Protein AF-A0A919WPQ5-F1 (afdb_monomer_lite)

Sequence (146 aa):
MEQFIIFIIVAVVGLLFNRSKINNQKQQSEQPRPVQTRPMQMEEAREESSPFAEATEARTLKDAADQLKTQPDLYKQQEEMAAKLNDLNREEELHRKKIEVINTEVYDEEVQLDFDLKQKDIVNGIIMSEVLGPPRARKPYNRRRT

Radius of gyration: 35.98 Å; chains: 1; bounding box: 74×66×88 Å

Structure (mmCIF, N/CA/C/O backbone):
data_AF-A0A919WPQ5-F1
#
_entry.id   AF-A0A919WPQ5-F1
#
loop_
_atom_site.group_PDB
_atom_site.id
_atom_site.type_symbol
_atom_site.label_atom_id
_atom_site.label_alt_id
_atom_site.label_comp_id
_atom_site.label_asym_id
_atom_site.label_entity_id
_atom_site.label_seq_id
_atom_site.pdbx_PDB_ins_code
_atom_site.Cartn_x
_atom_site.Cartn_y
_atom_site.Cartn_z
_atom_site.occupancy
_atom_site.B_iso_or_equiv
_atom_site.auth_seq_id
_atom_site.auth_comp_id
_atom_site.auth_asym_id
_atom_site.auth_atom_id
_atom_site.pdbx_PDB_model_num
ATOM 1 N N . MET A 1 1 ? 41.954 -6.171 0.711 1.00 67.25 1 MET A N 1
ATOM 2 C CA . MET A 1 1 ? 40.484 -6.363 0.736 1.00 67.25 1 MET A CA 1
ATOM 3 C C . MET A 1 1 ? 39.837 -5.589 1.882 1.00 67.25 1 MET A C 1
ATOM 5 O O . MET A 1 1 ? 38.860 -4.899 1.645 1.00 67.25 1 MET A O 1
ATOM 9 N N . GLU A 1 2 ? 40.409 -5.614 3.087 1.00 70.44 2 GLU A N 1
ATOM 10 C CA . GLU A 1 2 ? 39.861 -4.940 4.282 1.00 70.44 2 GLU A CA 1
ATOM 11 C C . GLU A 1 2 ? 39.758 -3.408 4.162 1.00 70.44 2 GLU A C 1
ATOM 13 O O . GLU A 1 2 ? 38.766 -2.815 4.575 1.00 70.44 2 GLU A O 1
ATOM 18 N N . GLN A 1 3 ? 40.724 -2.755 3.508 1.00 82.81 3 GLN A N 1
ATOM 19 C CA . GLN A 1 3 ? 40.703 -1.298 3.307 1.00 82.81 3 GLN A CA 1
ATOM 20 C C . GLN A 1 3 ? 39.528 -0.828 2.430 1.00 82.81 3 GLN A C 1
ATOM 22 O O . GLN A 1 3 ? 38.974 0.242 2.667 1.00 82.81 3 GLN A O 1
ATOM 27 N N . PHE A 1 4 ? 39.093 -1.641 1.460 1.00 88.88 4 PHE A N 1
ATOM 28 C CA . PHE A 1 4 ? 37.947 -1.314 0.603 1.00 88.88 4 PHE A CA 1
ATOM 29 C C . PHE A 1 4 ? 36.623 -1.346 1.372 1.00 88.88 4 PHE A C 1
ATOM 31 O O . PHE A 1 4 ? 35.740 -0.537 1.100 1.00 88.88 4 PHE A O 1
ATOM 38 N N . ILE A 1 5 ? 36.505 -2.222 2.374 1.00 89.81 5 ILE A N 1
ATOM 39 C CA . ILE A 1 5 ? 35.313 -2.322 3.226 1.00 89.81 5 ILE A CA 1
ATOM 40 C C . ILE A 1 5 ? 35.130 -1.032 4.037 1.00 89.81 5 ILE A C 1
ATOM 42 O O . ILE A 1 5 ? 34.018 -0.520 4.136 1.00 89.81 5 ILE A O 1
ATOM 46 N N . ILE A 1 6 ? 36.222 -0.448 4.539 1.00 90.75 6 ILE A N 1
ATOM 47 C CA . ILE A 1 6 ? 36.181 0.810 5.298 1.00 90.75 6 ILE A CA 1
ATOM 48 C C . ILE A 1 6 ? 35.686 1.965 4.413 1.00 90.75 6 ILE A C 1
ATOM 50 O O . ILE A 1 6 ? 34.816 2.726 4.834 1.00 90.75 6 ILE A O 1
ATOM 54 N N . PHE A 1 7 ? 36.162 2.067 3.167 1.00 92.62 7 PHE A N 1
ATOM 55 C CA . PHE A 1 7 ? 35.684 3.090 2.228 1.00 92.62 7 PHE A CA 1
ATOM 56 C C . PHE A 1 7 ? 34.197 2.933 1.883 1.00 92.62 7 PHE A C 1
ATOM 58 O O . PHE A 1 7 ? 33.483 3.933 1.806 1.00 92.62 7 PHE A O 1
ATOM 65 N N . ILE A 1 8 ? 33.709 1.696 1.735 1.00 92.81 8 ILE A N 1
ATOM 66 C CA . ILE A 1 8 ? 32.288 1.414 1.480 1.00 92.81 8 ILE A CA 1
ATOM 67 C C . ILE A 1 8 ? 31.429 1.838 2.679 1.00 92.81 8 ILE A C 1
ATOM 69 O O . ILE A 1 8 ? 30.410 2.504 2.496 1.00 92.81 8 ILE A O 1
ATOM 73 N N . ILE A 1 9 ? 31.856 1.526 3.906 1.00 93.12 9 ILE A N 1
ATOM 74 C CA . ILE A 1 9 ? 31.133 1.913 5.127 1.00 93.12 9 ILE A CA 1
ATOM 75 C C . ILE A 1 9 ? 31.070 3.441 5.259 1.00 93.12 9 ILE A C 1
ATOM 77 O O . ILE A 1 9 ? 29.992 3.992 5.481 1.00 93.12 9 ILE A O 1
ATOM 81 N N . VAL A 1 10 ? 32.189 4.143 5.056 1.00 92.06 10 VAL A N 1
ATOM 82 C CA . VAL A 1 10 ? 32.233 5.616 5.110 1.00 92.06 10 VAL A CA 1
ATOM 83 C C . VAL A 1 10 ? 31.341 6.241 4.032 1.00 92.06 10 VAL A C 1
ATOM 85 O O . VAL A 1 10 ? 30.645 7.217 4.312 1.00 92.06 10 VAL A O 1
ATOM 88 N N . ALA A 1 11 ? 31.296 5.666 2.826 1.00 91.12 11 ALA A N 1
ATOM 89 C CA . ALA A 1 11 ? 30.432 6.142 1.748 1.00 91.12 11 ALA A CA 1
ATOM 90 C C . ALA A 1 11 ? 28.938 5.980 2.079 1.00 91.12 11 ALA A C 1
ATOM 92 O O . ALA A 1 11 ? 28.164 6.918 1.886 1.00 91.12 11 ALA A O 1
ATOM 93 N N . VAL A 1 12 ? 28.530 4.828 2.623 1.00 91.56 12 VAL A N 1
ATOM 94 C CA . VAL A 1 12 ? 27.131 4.569 3.008 1.00 91.56 12 VAL A CA 1
ATOM 95 C C . VAL A 1 12 ? 26.705 5.476 4.163 1.00 91.56 12 VAL A C 1
ATOM 97 O O . VAL A 1 12 ? 25.658 6.120 4.086 1.00 91.56 12 VAL A O 1
ATOM 100 N N . VAL A 1 13 ? 27.536 5.593 5.203 1.00 89.31 13 VAL A N 1
ATOM 101 C CA . VAL A 1 13 ? 27.269 6.468 6.353 1.00 89.31 13 VAL A CA 1
ATOM 102 C C . VAL A 1 13 ? 27.215 7.933 5.905 1.00 89.31 13 VAL A C 1
ATOM 104 O O . VAL A 1 13 ? 26.256 8.637 6.219 1.00 89.31 13 VAL A O 1
ATOM 107 N N . GLY A 1 14 ? 28.170 8.388 5.089 1.00 85.25 14 GLY A N 1
ATOM 108 C CA . GLY A 1 14 ? 28.177 9.7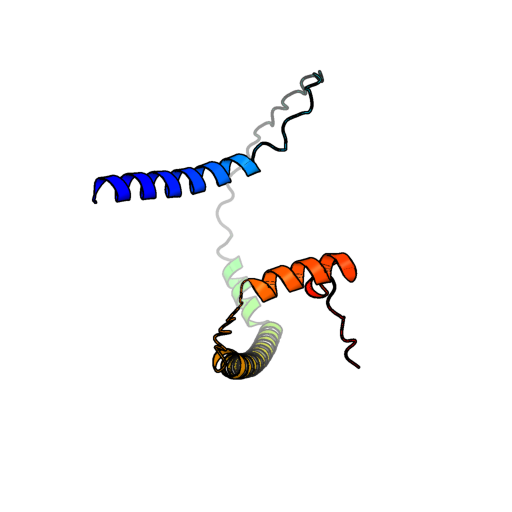44 4.536 1.00 85.25 14 GLY A CA 1
ATOM 109 C C . GLY A 1 14 ? 26.930 10.063 3.704 1.00 85.25 14 GLY A C 1
ATOM 110 O O . GLY A 1 14 ? 26.362 11.148 3.836 1.00 85.25 14 GLY A O 1
ATOM 111 N N . LEU A 1 15 ? 26.447 9.112 2.901 1.00 84.19 15 LEU A N 1
ATOM 112 C CA . LEU A 1 15 ? 25.254 9.283 2.067 1.00 84.19 15 LEU A CA 1
ATOM 113 C C . LEU A 1 15 ? 23.963 9.343 2.903 1.00 84.19 15 LEU A C 1
ATOM 115 O O . LEU A 1 15 ? 23.078 10.151 2.606 1.00 84.19 15 LEU A O 1
ATOM 119 N N . LEU A 1 16 ? 23.878 8.557 3.981 1.00 80.06 16 LEU A N 1
ATOM 120 C CA . LEU A 1 16 ? 22.762 8.593 4.933 1.00 80.06 16 LEU A CA 1
ATOM 121 C C . LEU A 1 16 ? 22.722 9.906 5.733 1.00 80.06 16 LEU A C 1
ATOM 123 O O . LEU A 1 16 ? 21.664 10.531 5.835 1.00 80.06 16 LEU A O 1
ATOM 127 N N . PHE A 1 17 ? 23.865 10.383 6.234 1.00 76.88 17 PHE A N 1
ATOM 128 C CA . PHE A 1 17 ? 23.933 11.643 6.985 1.00 76.88 17 PHE A CA 1
ATOM 129 C C . PHE A 1 17 ? 23.735 12.885 6.099 1.00 76.88 17 PHE A C 1
ATOM 131 O O . PHE A 1 17 ? 23.134 13.865 6.548 1.00 76.88 17 PHE A O 1
ATOM 138 N N . ASN A 1 18 ? 24.170 12.855 4.833 1.00 68.12 18 ASN A N 1
ATOM 139 C CA . ASN A 1 18 ? 23.992 13.981 3.911 1.00 68.12 18 ASN A CA 1
ATOM 140 C C . ASN A 1 18 ? 22.536 14.129 3.426 1.00 68.12 18 ASN A C 1
ATOM 142 O O . ASN A 1 18 ? 22.064 15.244 3.214 1.00 68.12 18 ASN A O 1
ATOM 146 N N . ARG A 1 19 ? 21.774 13.029 3.327 1.00 60.69 19 ARG A N 1
ATOM 147 C CA . ARG A 1 19 ? 20.336 13.091 3.003 1.00 60.69 19 ARG A CA 1
ATOM 148 C C . ARG A 1 19 ? 19.495 13.758 4.097 1.00 60.69 19 ARG A C 1
ATOM 150 O O . ARG A 1 19 ? 18.506 14.406 3.771 1.00 60.69 19 ARG A O 1
ATOM 157 N N . SER A 1 20 ? 19.900 13.666 5.365 1.00 56.78 20 SER A N 1
ATOM 158 C CA . SER A 1 20 ? 19.156 14.262 6.488 1.00 56.78 20 SER A CA 1
ATOM 159 C C . SER A 1 20 ? 19.272 15.798 6.551 1.00 56.78 20 SER A C 1
ATOM 161 O O . SER A 1 20 ? 18.330 16.482 6.947 1.00 56.78 20 SER A O 1
ATOM 163 N N . LYS A 1 21 ? 20.385 16.384 6.081 1.00 56.25 21 LYS A N 1
ATOM 164 C CA . LYS A 1 21 ? 20.585 17.849 6.096 1.00 56.25 21 LYS A CA 1
ATOM 165 C C . LYS A 1 21 ? 19.894 18.597 4.950 1.00 56.25 21 LYS A C 1
ATOM 167 O O . LYS A 1 21 ? 19.600 19.780 5.099 1.00 56.25 21 LYS A O 1
ATOM 172 N N . ILE A 1 22 ? 19.583 17.925 3.839 1.00 54.91 22 ILE A N 1
ATOM 173 C CA . ILE A 1 22 ? 18.983 18.559 2.648 1.00 54.91 22 ILE A CA 1
ATOM 174 C C . ILE A 1 22 ? 17.497 18.919 2.862 1.00 54.91 22 ILE A C 1
ATOM 176 O O . ILE A 1 22 ? 16.990 19.837 2.217 1.00 54.91 22 ILE A O 1
ATOM 180 N N . ASN A 1 23 ? 16.811 18.289 3.822 1.00 52.66 23 ASN A N 1
ATOM 181 C CA . ASN A 1 23 ? 15.405 18.592 4.121 1.00 52.66 23 ASN A CA 1
ATOM 182 C C . ASN A 1 23 ? 15.198 19.805 5.049 1.00 52.66 23 ASN A C 1
ATOM 184 O O . ASN A 1 23 ? 14.090 20.329 5.098 1.00 52.66 23 ASN A O 1
ATOM 188 N N . ASN A 1 24 ? 16.244 20.306 5.721 1.00 54.75 24 ASN A N 1
ATOM 189 C CA . ASN A 1 24 ? 16.136 21.421 6.677 1.00 54.75 24 ASN A CA 1
ATOM 190 C C . ASN A 1 24 ? 16.637 22.779 6.140 1.00 54.75 24 ASN A C 1
ATOM 192 O O . ASN A 1 24 ? 16.662 23.754 6.882 1.00 54.75 24 ASN A O 1
ATOM 196 N N . GLN A 1 25 ? 17.019 22.879 4.860 1.00 53.66 25 GLN A N 1
ATOM 197 C CA . GLN A 1 25 ? 17.566 24.115 4.264 1.00 53.66 25 GLN A CA 1
ATOM 198 C C . GLN A 1 25 ? 16.641 24.825 3.257 1.00 53.66 25 GLN A C 1
ATOM 200 O O . GLN A 1 25 ? 17.071 25.761 2.590 1.00 53.66 25 GLN A O 1
ATOM 205 N N . LYS A 1 26 ? 15.360 24.442 3.150 1.00 49.31 26 LYS A N 1
ATOM 206 C CA . LYS A 1 26 ? 14.394 25.111 2.248 1.00 49.31 26 LYS A CA 1
ATOM 207 C C . LYS A 1 26 ? 13.440 26.115 2.914 1.00 49.31 26 LYS A C 1
ATOM 209 O O . LYS A 1 26 ? 12.487 26.537 2.271 1.00 49.31 26 LYS A O 1
ATOM 214 N N . GLN A 1 27 ? 13.684 26.539 4.156 1.00 50.50 27 GLN A N 1
ATOM 215 C CA . GLN A 1 27 ? 12.831 27.530 4.842 1.00 50.50 27 GLN A CA 1
ATOM 216 C C . GLN A 1 27 ? 13.600 28.675 5.519 1.00 50.50 27 GLN A C 1
ATOM 218 O O . GLN A 1 27 ? 13.191 29.175 6.560 1.00 50.50 27 GLN A O 1
ATOM 223 N N . GLN A 1 28 ? 14.704 29.137 4.931 1.00 50.16 28 GLN A N 1
ATOM 224 C CA . GLN A 1 28 ? 15.348 30.372 5.386 1.00 50.16 28 GLN A CA 1
ATOM 225 C C . GLN A 1 28 ? 15.786 31.228 4.202 1.00 50.16 28 GLN A C 1
ATOM 227 O O . GLN A 1 28 ? 16.935 31.199 3.774 1.00 50.16 28 GLN A O 1
ATOM 232 N N . SER A 1 29 ? 14.848 32.016 3.682 1.00 54.47 29 SER A N 1
ATOM 233 C CA . SER A 1 29 ? 15.182 33.222 2.926 1.00 54.47 29 SER A CA 1
ATOM 234 C C . SER A 1 29 ? 14.026 34.223 2.939 1.00 54.47 29 SER A C 1
ATOM 236 O O . SER A 1 29 ? 13.486 34.532 1.887 1.00 54.47 29 SER A O 1
ATOM 238 N N . GLU A 1 30 ? 13.657 34.759 4.104 1.00 48.31 30 GLU A N 1
ATOM 239 C CA . GLU A 1 30 ? 12.968 36.055 4.166 1.00 48.31 30 GLU A CA 1
ATOM 240 C C . GLU A 1 30 ? 13.530 36.895 5.324 1.00 48.31 30 GLU A C 1
ATOM 242 O O . GLU A 1 30 ? 13.816 36.404 6.414 1.00 48.31 30 GLU A O 1
ATOM 247 N N . GLN A 1 31 ? 13.801 38.157 5.006 1.00 51.75 31 GLN A N 1
ATOM 248 C CA . GLN A 1 31 ? 14.548 39.148 5.782 1.00 51.75 31 GLN A CA 1
ATOM 249 C C . GLN A 1 31 ? 13.839 39.539 7.096 1.00 51.75 31 GLN A C 1
ATOM 251 O O . GLN A 1 31 ? 12.611 39.626 7.111 1.00 51.75 31 GLN A O 1
ATOM 256 N N . PRO A 1 32 ? 14.560 39.899 8.176 1.00 48.91 32 PRO A N 1
ATOM 257 C CA . PRO A 1 32 ? 13.922 40.442 9.370 1.00 48.91 32 PRO A CA 1
ATOM 258 C C . PRO A 1 32 ? 13.649 41.949 9.217 1.00 48.91 32 PRO A C 1
ATOM 260 O O . PRO A 1 32 ? 14.569 42.748 9.041 1.00 48.91 32 PRO A O 1
ATOM 263 N N . ARG A 1 33 ? 12.378 42.356 9.342 1.00 50.69 33 ARG A N 1
ATOM 264 C CA . ARG A 1 33 ? 12.002 43.742 9.676 1.00 50.69 33 ARG A CA 1
ATOM 265 C C . ARG A 1 33 ? 11.886 43.881 11.200 1.00 50.69 33 ARG A C 1
ATOM 267 O O . ARG A 1 33 ? 11.242 43.034 11.815 1.00 50.69 33 ARG A O 1
ATOM 274 N N . PRO A 1 34 ? 12.438 44.937 11.819 1.00 44.94 34 PRO A N 1
ATOM 275 C CA . PRO A 1 34 ? 12.236 45.191 13.240 1.00 44.94 34 PRO A CA 1
ATOM 276 C C . PRO A 1 34 ? 10.860 45.829 13.485 1.00 44.94 34 PRO A C 1
ATOM 278 O O . PRO A 1 34 ? 10.530 46.856 12.893 1.00 44.94 34 PRO A O 1
ATOM 281 N N . VAL A 1 35 ? 10.074 45.240 14.389 1.00 47.31 35 VAL A N 1
ATOM 282 C CA . VAL A 1 35 ? 8.847 45.839 14.936 1.00 47.31 35 VAL A CA 1
ATOM 283 C C . VAL A 1 35 ? 9.127 46.241 16.383 1.00 47.31 35 VAL A C 1
ATOM 285 O O . VAL A 1 35 ? 9.400 45.394 17.229 1.00 47.31 35 VAL A O 1
ATOM 288 N N . GLN A 1 36 ? 9.090 47.546 16.655 1.00 50.81 36 GLN A N 1
ATOM 289 C CA . GLN A 1 36 ? 9.007 48.096 18.008 1.00 50.81 36 GLN A CA 1
ATOM 290 C C . GLN A 1 36 ? 7.554 48.046 18.483 1.00 50.81 36 GLN A C 1
ATOM 292 O O . GLN A 1 36 ? 6.705 48.660 17.843 1.00 50.81 36 GLN A O 1
ATOM 297 N N . THR A 1 37 ? 7.294 47.457 19.651 1.00 41.97 37 THR A N 1
ATOM 298 C CA . THR A 1 37 ? 6.151 47.823 20.507 1.00 41.97 37 THR A CA 1
ATOM 299 C C . THR A 1 37 ? 6.483 47.597 21.987 1.00 41.97 37 THR A C 1
ATOM 301 O O . THR A 1 37 ? 7.294 46.748 22.339 1.00 41.97 37 THR A O 1
ATOM 304 N N . ARG A 1 38 ? 5.889 48.458 22.815 1.00 44.81 38 ARG A N 1
ATOM 305 C CA . ARG A 1 38 ? 6.238 48.897 24.179 1.00 44.81 38 ARG A CA 1
ATOM 306 C C . ARG A 1 38 ? 5.917 47.875 25.293 1.00 44.81 38 ARG A C 1
ATOM 308 O O . ARG A 1 38 ? 5.109 46.983 25.056 1.00 44.81 38 ARG A O 1
ATOM 315 N N . PRO A 1 39 ? 6.482 48.034 26.510 1.00 42.47 39 PRO A N 1
ATOM 316 C CA . PRO A 1 39 ? 6.214 47.145 27.643 1.00 42.47 39 PRO A CA 1
ATOM 317 C C . PRO A 1 39 ? 4.832 47.408 28.267 1.00 42.47 39 PRO A C 1
ATOM 319 O O . PRO A 1 39 ? 4.510 48.552 28.592 1.00 42.47 39 PRO A O 1
ATOM 322 N N . MET A 1 40 ? 4.036 46.351 28.458 1.00 38.59 40 MET A N 1
ATOM 323 C CA . MET A 1 40 ? 2.867 46.364 29.346 1.00 38.59 40 MET A CA 1
ATOM 324 C C . MET A 1 40 ? 3.271 45.875 30.736 1.00 38.59 40 MET A C 1
ATOM 326 O O . MET A 1 40 ? 4.048 44.935 30.887 1.00 38.59 40 MET A O 1
ATOM 330 N N . GLN A 1 41 ? 2.757 46.603 31.720 1.00 39.19 41 GLN A N 1
ATOM 331 C CA . GLN A 1 41 ? 3.012 46.506 33.147 1.00 39.19 41 GLN A CA 1
ATOM 332 C C . GLN A 1 41 ? 2.639 45.137 33.724 1.00 39.19 41 GLN A C 1
ATOM 334 O O . GLN A 1 41 ? 1.632 44.538 33.359 1.00 39.19 41 GLN A O 1
ATOM 339 N N . MET A 1 42 ? 3.482 44.689 34.650 1.00 37.25 42 MET A N 1
ATOM 340 C CA . MET A 1 42 ? 3.270 43.557 35.539 1.00 37.25 42 MET A CA 1
ATOM 341 C C . MET A 1 42 ? 2.313 44.002 36.649 1.00 37.25 42 MET A C 1
ATOM 343 O O . MET A 1 42 ? 2.615 44.947 37.375 1.00 37.25 42 MET A O 1
ATOM 347 N N . GLU A 1 43 ? 1.149 43.368 36.732 1.00 41.56 43 GLU A N 1
ATOM 348 C CA . GLU A 1 43 ? 0.150 43.622 37.768 1.00 41.56 43 GLU A CA 1
ATOM 349 C C . GLU A 1 43 ? 0.390 42.635 38.922 1.00 41.56 43 GLU A C 1
ATOM 351 O O . GLU A 1 43 ? 0.274 41.420 38.759 1.00 41.56 43 GLU A O 1
ATOM 356 N N . GLU A 1 44 ? 0.821 43.170 40.067 1.00 41.38 44 GLU A N 1
ATOM 357 C CA . GLU A 1 44 ? 0.973 42.459 41.339 1.00 41.38 44 GLU A CA 1
ATOM 358 C C . GLU A 1 44 ? -0.394 41.963 41.829 1.00 41.38 44 GLU A C 1
ATOM 360 O O . GLU A 1 44 ? -1.254 42.746 42.239 1.00 41.38 44 GLU A O 1
ATOM 365 N N . ALA A 1 45 ? -0.587 40.645 41.822 1.00 42.03 45 ALA A N 1
ATOM 366 C CA . ALA A 1 45 ? -1.702 40.006 42.503 1.00 42.03 45 ALA A CA 1
ATOM 367 C C . ALA A 1 45 ? -1.403 39.940 44.010 1.00 42.03 45 ALA A C 1
ATOM 369 O O . ALA A 1 45 ? -0.489 39.243 44.449 1.00 42.03 45 ALA A O 1
ATOM 370 N N . ARG A 1 46 ? -2.188 40.698 44.782 1.00 41.16 46 ARG A N 1
ATOM 371 C CA . ARG A 1 46 ? -2.247 40.679 46.248 1.00 41.16 46 ARG A CA 1
ATOM 372 C C . ARG A 1 46 ? -2.580 39.282 46.773 1.00 41.16 46 ARG A C 1
ATOM 374 O O . ARG A 1 46 ? -3.583 38.692 46.378 1.00 41.16 46 ARG A O 1
ATOM 381 N N . GLU A 1 47 ? -1.776 38.817 47.720 1.00 46.31 47 GLU A N 1
ATOM 382 C CA . GLU A 1 47 ? -2.117 37.730 48.633 1.00 46.31 47 GLU A CA 1
ATOM 383 C C . GLU A 1 47 ? -3.130 38.239 49.669 1.00 46.31 47 GLU A C 1
ATOM 385 O O . GLU A 1 47 ? -2.826 39.141 50.449 1.00 46.31 47 GLU A O 1
ATOM 390 N N . GLU A 1 48 ? -4.323 37.644 49.706 1.00 44.94 48 GLU A N 1
ATOM 391 C CA . GLU A 1 48 ? -5.203 37.696 50.874 1.00 44.94 48 GLU A CA 1
ATOM 392 C C . GLU A 1 48 ? -5.523 36.271 51.333 1.00 44.94 48 GLU A C 1
ATOM 394 O O . GLU A 1 48 ? -5.910 35.389 50.566 1.00 44.94 48 GLU A O 1
ATOM 399 N N . SER A 1 49 ? -5.279 36.062 52.618 1.00 46.91 49 SER A N 1
ATOM 400 C CA . SER A 1 49 ? -5.437 34.837 53.380 1.00 46.91 49 SER A CA 1
ATOM 401 C C . SER A 1 49 ? -6.908 34.527 53.674 1.00 46.91 49 SER A C 1
ATOM 403 O O . SER A 1 49 ? -7.702 35.417 53.964 1.00 46.91 49 SER A O 1
ATOM 405 N N . SER A 1 50 ? -7.267 33.239 53.712 1.00 46.22 50 SER A N 1
ATOM 406 C CA . SER A 1 50 ? -8.465 32.786 54.433 1.00 46.22 50 SER A CA 1
ATOM 407 C C . SER A 1 50 ? -8.193 31.468 55.170 1.00 46.22 50 SER A C 1
ATOM 409 O O . SER A 1 50 ? -7.425 30.648 54.658 1.00 46.22 50 SER A O 1
ATOM 411 N N . PRO A 1 51 ? -8.767 31.265 56.370 1.00 50.78 51 PRO A N 1
ATOM 412 C CA . PRO A 1 51 ? -8.304 30.259 57.310 1.00 50.78 51 PRO A CA 1
ATOM 413 C C . PRO A 1 51 ? -8.959 28.889 57.100 1.00 50.78 51 PRO A C 1
ATOM 415 O O . PRO A 1 51 ? -10.154 28.768 56.852 1.00 50.78 51 PRO A O 1
ATOM 418 N N . PHE A 1 52 ? -8.116 27.874 57.267 1.00 46.16 52 PHE A N 1
ATOM 419 C CA . PHE A 1 52 ? -8.382 26.500 57.695 1.00 46.16 52 PHE A CA 1
ATOM 420 C C . PHE A 1 52 ? -9.828 26.215 58.164 1.00 46.16 52 PHE A C 1
ATOM 422 O O . PHE A 1 52 ? -10.234 26.630 59.250 1.00 46.16 52 PHE A O 1
ATOM 429 N N . ALA A 1 53 ? -10.579 25.448 57.369 1.00 45.06 53 ALA A N 1
ATOM 430 C CA . ALA A 1 53 ? -11.817 24.796 57.789 1.00 45.06 53 ALA A CA 1
ATOM 431 C C . ALA A 1 53 ? -11.555 23.289 57.898 1.00 45.06 53 ALA A C 1
ATOM 433 O O . ALA A 1 53 ? -11.559 22.566 56.905 1.00 45.06 53 ALA A O 1
ATOM 434 N N . GLU A 1 54 ? -11.287 22.830 59.117 1.00 52.66 54 GLU A N 1
ATOM 435 C CA . GLU A 1 54 ? -11.139 21.417 59.453 1.00 52.66 54 GLU A CA 1
ATOM 436 C C . GLU A 1 54 ? -12.431 20.913 60.126 1.00 52.66 54 GLU A C 1
ATOM 438 O O . GLU A 1 54 ? -13.036 21.612 60.939 1.00 52.66 54 GLU A O 1
ATOM 443 N N . ALA A 1 55 ? -12.816 19.676 59.792 1.00 52.56 55 ALA A N 1
ATOM 444 C CA . ALA A 1 55 ? -13.802 18.821 60.466 1.00 52.56 55 ALA A CA 1
ATOM 445 C C . ALA A 1 55 ? -15.314 19.071 60.230 1.00 52.56 55 ALA A C 1
ATOM 447 O O . ALA A 1 55 ? -16.034 19.514 61.119 1.00 52.56 55 ALA A O 1
ATOM 448 N N . THR A 1 56 ? -15.851 18.616 59.085 1.00 51.78 56 THR A N 1
ATOM 449 C CA . THR A 1 56 ? -17.271 18.171 58.969 1.00 51.78 56 THR A CA 1
ATOM 450 C C . THR A 1 56 ? -17.535 17.042 57.948 1.00 51.78 56 THR A C 1
ATOM 452 O O . THR A 1 56 ? -18.687 16.716 57.682 1.00 51.78 56 THR A O 1
ATOM 455 N N . GLU A 1 57 ? -16.517 16.362 57.411 1.00 56.38 57 GLU A N 1
ATOM 456 C CA . GLU A 1 57 ? -16.702 15.398 56.300 1.00 56.38 57 GLU A CA 1
ATOM 457 C C . GLU A 1 57 ? -17.149 13.980 56.716 1.00 56.38 57 GLU A C 1
ATOM 459 O O . GLU A 1 57 ? -17.640 13.202 55.901 1.00 56.38 57 GLU A O 1
ATOM 464 N N . ALA A 1 58 ? -17.031 13.609 57.994 1.00 53.38 58 ALA A N 1
ATOM 465 C CA . ALA A 1 58 ? -17.294 12.229 58.420 1.00 53.38 58 ALA A CA 1
ATOM 466 C C . ALA A 1 58 ? -18.791 11.873 58.558 1.00 53.38 58 ALA A C 1
ATOM 468 O O . ALA A 1 58 ? -19.138 10.690 58.583 1.00 53.38 58 ALA A O 1
ATOM 469 N N . ARG A 1 59 ? -19.691 12.864 58.661 1.00 54.62 59 ARG A N 1
ATOM 470 C CA . ARG A 1 59 ? -21.148 12.625 58.751 1.00 54.62 59 ARG A CA 1
ATOM 471 C C . ARG A 1 59 ? -21.815 12.544 57.375 1.00 54.62 59 ARG A C 1
ATOM 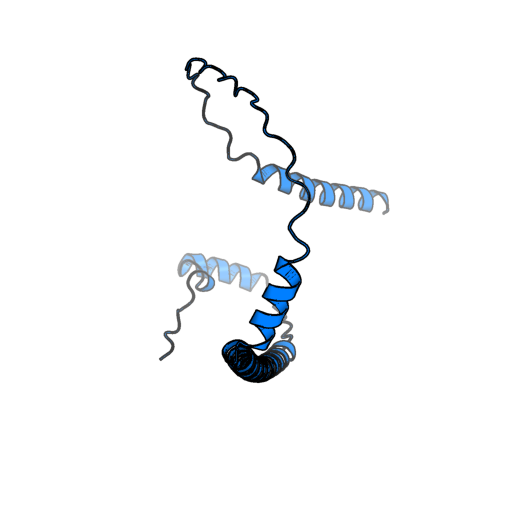473 O O . ARG A 1 59 ? -22.716 11.736 57.193 1.00 54.62 59 ARG A O 1
ATOM 480 N N . THR A 1 60 ? -21.305 13.272 56.387 1.00 60.09 60 THR A N 1
ATOM 481 C CA . THR A 1 60 ? -21.835 13.300 55.016 1.00 60.09 60 THR A CA 1
ATOM 482 C C . THR A 1 60 ? -21.574 12.016 54.230 1.00 60.09 60 THR A C 1
ATOM 484 O O . THR A 1 60 ? -22.397 11.645 53.401 1.00 60.09 60 THR A O 1
ATOM 487 N N . LEU A 1 61 ? -20.487 11.284 54.504 1.00 61.94 61 LEU A N 1
ATOM 488 C CA . LEU A 1 61 ? -20.178 10.034 53.790 1.00 61.94 61 LEU A CA 1
ATOM 489 C C . LEU A 1 61 ? -21.131 8.877 54.131 1.00 61.94 61 LEU A C 1
ATOM 491 O O . LEU A 1 61 ? -21.454 8.077 53.255 1.00 61.94 61 LEU A O 1
ATOM 495 N N . LYS A 1 62 ? -21.598 8.782 55.385 1.00 63.94 62 LYS A N 1
ATOM 496 C CA . LYS A 1 62 ? -22.584 7.760 55.784 1.00 63.94 62 LYS A CA 1
ATOM 497 C C . LYS A 1 62 ? -23.963 8.054 55.196 1.00 63.94 62 LYS A C 1
ATOM 499 O O . LYS A 1 62 ? -24.566 7.153 54.621 1.00 63.94 62 LYS A O 1
ATOM 504 N N . ASP A 1 63 ? -24.394 9.313 55.241 1.00 62.25 63 ASP A N 1
ATOM 505 C CA . ASP A 1 63 ? -25.663 9.738 54.641 1.00 62.25 63 ASP A CA 1
ATOM 506 C C . ASP A 1 63 ? -25.647 9.604 53.106 1.00 62.25 63 ASP A C 1
ATOM 508 O O . ASP A 1 63 ? -26.635 9.177 52.511 1.00 62.25 63 ASP A O 1
ATOM 512 N N . ALA A 1 64 ? -24.510 9.871 52.452 1.00 62.72 64 ALA A N 1
ATOM 513 C CA . ALA A 1 64 ? -24.338 9.639 51.016 1.00 62.72 64 ALA A CA 1
ATOM 514 C C . ALA A 1 64 ? -24.359 8.142 50.649 1.00 62.72 64 ALA A C 1
ATOM 516 O O . ALA A 1 64 ? -24.932 7.760 49.628 1.00 62.72 64 ALA A O 1
ATOM 517 N N . ALA A 1 65 ? -23.772 7.276 51.482 1.00 65.88 65 ALA A N 1
ATOM 518 C CA . ALA A 1 65 ? -23.772 5.830 51.258 1.00 65.88 65 ALA A CA 1
ATOM 519 C C . ALA A 1 65 ? -25.170 5.206 51.414 1.00 65.88 65 ALA A C 1
ATOM 521 O O . ALA A 1 65 ? -25.524 4.291 50.667 1.00 65.88 65 ALA A O 1
ATOM 522 N N . ASP A 1 66 ? -25.982 5.708 52.345 1.00 65.50 66 ASP A N 1
ATOM 523 C CA . ASP A 1 66 ? -27.355 5.233 52.536 1.00 65.50 66 ASP A CA 1
ATOM 524 C C . ASP A 1 66 ? -28.323 5.783 51.468 1.00 65.50 66 ASP A C 1
ATOM 526 O O . ASP A 1 66 ? -29.242 5.068 51.055 1.00 65.50 66 ASP A O 1
ATOM 530 N N . GLN A 1 67 ? -28.056 6.975 50.914 1.00 61.09 67 GLN A N 1
ATOM 531 C CA . GLN A 1 67 ? -28.737 7.492 49.713 1.00 61.09 67 GLN A CA 1
ATOM 532 C C . GLN A 1 67 ? -28.405 6.688 48.444 1.00 61.09 67 GLN A C 1
ATOM 534 O O . GLN A 1 67 ? -29.268 6.501 47.589 1.00 61.09 67 GLN A O 1
ATOM 539 N N . LEU A 1 68 ? -27.184 6.152 48.326 1.00 59.72 68 LEU A N 1
ATOM 540 C CA . LEU A 1 68 ? -26.793 5.302 47.194 1.00 59.72 68 LEU A CA 1
ATOM 541 C C . LEU A 1 68 ? -27.516 3.945 47.200 1.00 59.72 68 LEU A C 1
ATOM 543 O O . LEU A 1 68 ? -27.855 3.413 46.145 1.00 59.72 68 LEU A O 1
ATOM 547 N N . LYS A 1 69 ? -27.783 3.384 48.388 1.00 61.53 69 LYS A N 1
ATOM 548 C CA . LYS A 1 69 ? -28.514 2.112 48.543 1.00 61.53 69 LYS A CA 1
ATOM 549 C C . LYS A 1 69 ? -30.006 2.226 48.231 1.00 61.53 69 LYS A C 1
ATOM 551 O O . LYS A 1 69 ? -30.635 1.217 47.929 1.00 61.53 69 LYS A O 1
ATOM 556 N N . THR A 1 70 ? -30.573 3.428 48.324 1.00 59.97 70 THR A N 1
ATOM 557 C CA . THR A 1 70 ? -32.008 3.687 48.131 1.00 59.97 70 THR A CA 1
ATOM 558 C C . THR A 1 70 ? -32.376 4.105 46.707 1.00 59.97 70 THR A C 1
ATOM 560 O O . THR A 1 70 ? -33.557 4.312 46.442 1.00 59.97 70 THR A O 1
ATOM 563 N N . GLN A 1 71 ? -31.420 4.179 45.772 1.00 60.06 71 GLN A N 1
ATOM 564 C CA . GLN A 1 71 ? -31.699 4.494 44.368 1.00 60.06 71 GLN A CA 1
ATOM 565 C C . GLN A 1 71 ? -31.898 3.218 43.525 1.00 60.06 71 GLN A C 1
ATOM 567 O O . GLN A 1 71 ? -30.918 2.595 43.109 1.00 60.06 71 GLN A O 1
ATOM 572 N N . PRO A 1 72 ? -33.147 2.824 43.207 1.00 62.19 72 PRO A N 1
ATOM 573 C CA . PRO A 1 72 ? -33.421 1.705 42.298 1.00 62.19 72 PRO A CA 1
ATOM 574 C C . PRO A 1 72 ? -32.941 1.973 40.861 1.00 62.19 72 PRO A C 1
ATOM 576 O O . PRO A 1 72 ? -32.762 1.037 40.082 1.00 62.19 72 PRO A O 1
ATOM 579 N N . ASP A 1 73 ? -32.710 3.239 40.509 1.00 66.62 73 ASP A N 1
ATOM 580 C CA . ASP A 1 73 ? -32.311 3.649 39.163 1.00 66.62 73 ASP A CA 1
ATOM 581 C C . ASP A 1 73 ? -30.854 3.289 38.840 1.00 66.62 73 ASP A C 1
ATOM 583 O O . ASP A 1 73 ? -30.542 2.987 37.689 1.00 66.62 73 ASP A O 1
ATOM 587 N N . LEU A 1 74 ? -29.975 3.214 39.848 1.00 65.62 74 LEU A N 1
ATOM 588 C CA . LEU A 1 74 ? -28.578 2.800 39.660 1.00 65.62 74 LEU A CA 1
ATOM 589 C C . LEU A 1 74 ? -28.462 1.320 39.279 1.00 65.62 74 LEU A C 1
ATOM 591 O O . LEU A 1 74 ? -27.650 0.965 38.428 1.00 65.62 74 LEU A O 1
ATOM 595 N N . TYR A 1 75 ? -29.296 0.462 39.870 1.00 70.38 75 TYR A N 1
ATOM 596 C CA . TYR A 1 75 ? -29.318 -0.967 39.546 1.00 70.38 75 TYR A CA 1
ATOM 597 C C . TYR A 1 75 ? -29.821 -1.216 38.124 1.00 70.38 75 TYR A C 1
ATOM 599 O O . TYR A 1 75 ? -29.213 -1.989 37.389 1.00 70.38 75 TYR A O 1
ATOM 607 N N . LYS A 1 76 ? -30.869 -0.498 37.699 1.00 77.12 76 LYS A N 1
ATOM 608 C CA . LYS A 1 76 ? -31.361 -0.561 36.314 1.00 77.12 76 LYS A CA 1
ATOM 609 C C . LYS A 1 76 ? -30.308 -0.083 35.315 1.00 77.12 76 LYS A C 1
ATOM 611 O O . LYS A 1 76 ? -30.076 -0.741 34.309 1.00 77.12 76 LYS A O 1
ATOM 616 N N . GLN A 1 77 ? -29.619 1.020 35.617 1.00 77.19 77 GLN A N 1
ATOM 617 C CA . GLN A 1 77 ? -28.529 1.513 34.773 1.00 77.19 77 GLN A CA 1
ATOM 618 C C . GLN A 1 77 ? -27.353 0.534 34.700 1.00 77.19 77 GLN A C 1
ATOM 620 O O . GLN A 1 77 ? -26.770 0.366 33.631 1.00 77.19 77 GLN A O 1
ATOM 625 N N . GLN A 1 78 ? -27.002 -0.137 35.801 1.00 78.44 78 GLN A N 1
ATOM 626 C CA . GLN A 1 78 ? -25.971 -1.177 35.785 1.00 78.44 78 GLN A CA 1
ATOM 627 C C . GLN A 1 78 ? -26.366 -2.371 34.916 1.00 78.44 78 GLN A C 1
ATOM 629 O O . GLN A 1 78 ? -25.532 -2.866 34.161 1.00 78.44 78 GLN A O 1
ATOM 634 N N . GLU A 1 79 ? -27.621 -2.810 34.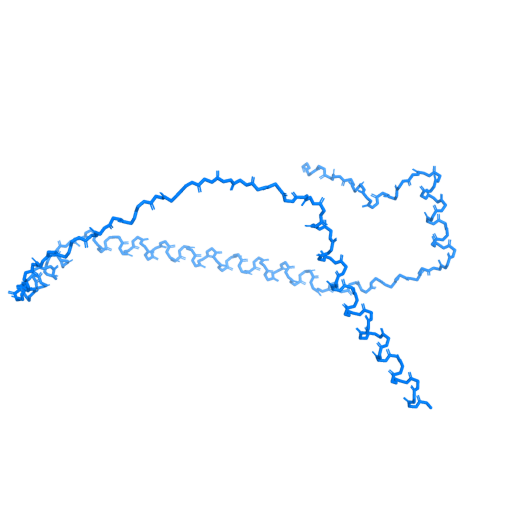984 1.00 83.19 79 GLU A N 1
ATOM 635 C CA . GLU A 1 79 ? -28.120 -3.931 34.187 1.00 83.19 79 GLU A CA 1
ATOM 636 C C . GLU A 1 79 ? -28.160 -3.590 32.687 1.00 83.19 79 GLU A C 1
ATOM 638 O O . GLU A 1 79 ? -27.693 -4.371 31.858 1.00 83.19 79 GLU A O 1
ATOM 643 N N . GLU A 1 80 ? -28.597 -2.378 32.331 1.00 84.81 80 GLU A N 1
ATOM 644 C CA . GLU A 1 80 ? -28.555 -1.878 30.951 1.00 84.81 80 GLU A CA 1
ATOM 645 C C . GLU A 1 80 ? -27.122 -1.728 30.420 1.00 84.81 80 GLU A C 1
ATOM 647 O O . GLU A 1 80 ? -26.849 -2.048 29.260 1.00 84.81 80 GLU A O 1
ATOM 652 N N . MET A 1 81 ? -26.186 -1.254 31.250 1.00 82.88 81 MET A N 1
ATOM 653 C CA . MET A 1 81 ? -24.771 -1.180 30.876 1.00 82.88 81 MET A CA 1
ATOM 654 C C . MET A 1 81 ? -24.162 -2.571 30.699 1.00 82.88 81 MET A C 1
ATOM 656 O O . MET A 1 81 ? -23.418 -2.785 29.745 1.00 82.88 81 MET A O 1
ATOM 660 N N . ALA A 1 82 ? -24.495 -3.525 31.571 1.00 86.88 82 ALA A N 1
ATOM 661 C CA . ALA A 1 82 ? -24.038 -4.905 31.453 1.00 86.88 82 ALA A CA 1
ATOM 662 C C . ALA A 1 82 ? -24.578 -5.574 30.177 1.00 86.88 82 ALA A C 1
ATOM 664 O O . ALA A 1 82 ? -23.830 -6.260 29.481 1.00 86.88 82 ALA A O 1
ATOM 665 N N . ALA A 1 83 ? -25.843 -5.326 29.824 1.00 88.62 83 ALA A N 1
ATOM 666 C CA . ALA A 1 83 ? -26.426 -5.792 28.569 1.00 88.62 83 ALA A CA 1
ATOM 667 C C . ALA A 1 83 ? -25.698 -5.198 27.350 1.00 88.62 83 ALA A C 1
ATOM 669 O O . ALA A 1 83 ? -25.245 -5.944 26.484 1.00 88.62 83 ALA A O 1
ATOM 670 N N . LYS A 1 84 ? -25.474 -3.876 27.334 1.00 90.25 84 LYS A N 1
ATOM 671 C CA . LYS A 1 84 ? -24.731 -3.201 26.254 1.00 90.25 84 LYS A CA 1
ATOM 672 C C . LYS A 1 84 ? -23.293 -3.693 26.116 1.00 90.25 84 LYS A C 1
ATOM 674 O O . LYS A 1 84 ? -22.805 -3.812 24.999 1.00 90.25 84 LYS A O 1
ATOM 679 N N . LEU A 1 85 ? -22.610 -3.976 27.226 1.00 89.88 85 LEU A N 1
ATOM 680 C CA . LEU A 1 85 ? -21.254 -4.533 27.202 1.00 89.88 85 LEU A CA 1
ATOM 681 C C . LEU A 1 85 ? -21.227 -5.935 26.590 1.00 89.88 85 LEU A C 1
ATOM 683 O O . LEU A 1 85 ? -20.331 -6.240 25.807 1.00 89.88 85 LEU A O 1
ATOM 687 N N . ASN A 1 86 ? -22.214 -6.776 26.905 1.00 90.94 86 ASN A N 1
ATOM 688 C CA . ASN A 1 86 ? -22.326 -8.103 26.301 1.00 90.94 86 ASN A CA 1
ATOM 689 C C . ASN A 1 86 ? -22.600 -8.030 24.794 1.00 90.94 86 ASN A C 1
ATOM 691 O O . ASN A 1 86 ? -22.002 -8.792 24.032 1.00 90.94 86 ASN A O 1
ATOM 695 N N . ASP A 1 87 ? -23.450 -7.098 24.360 1.00 91.12 87 ASP A N 1
ATOM 696 C CA . ASP A 1 87 ? -23.710 -6.867 22.938 1.00 91.12 87 ASP A CA 1
ATOM 697 C C . ASP A 1 87 ? -22.447 -6.379 22.211 1.00 91.12 87 ASP A C 1
ATOM 699 O O . ASP A 1 87 ? -22.094 -6.925 21.165 1.00 91.12 87 ASP A O 1
ATOM 703 N N . LEU A 1 88 ? -21.701 -5.437 22.806 1.00 91.44 88 LEU A N 1
ATOM 704 C CA . LEU A 1 88 ? -20.430 -4.953 22.257 1.00 91.44 88 LEU A CA 1
ATOM 705 C C . LEU A 1 88 ? -19.387 -6.069 22.132 1.00 91.44 88 LEU A C 1
ATOM 707 O O . LEU A 1 88 ? -18.747 -6.195 21.091 1.00 91.44 88 LEU A O 1
ATOM 711 N N . ASN A 1 89 ? -19.238 -6.902 23.166 1.00 91.25 89 ASN 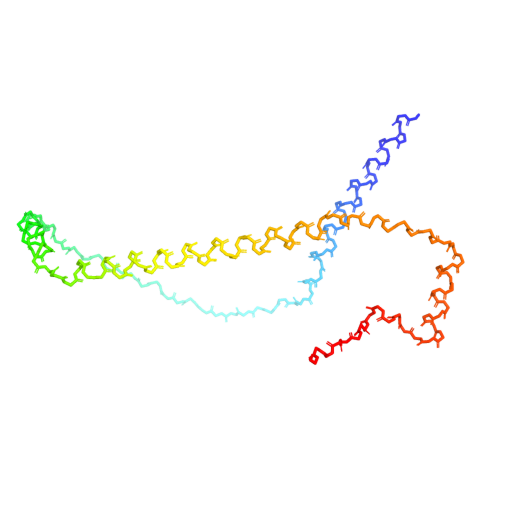A N 1
ATOM 712 C CA . ASN A 1 89 ? -18.305 -8.031 23.145 1.00 91.25 89 ASN A CA 1
ATOM 713 C C . ASN A 1 89 ? -18.665 -9.026 22.034 1.00 91.25 89 ASN A C 1
ATOM 715 O O . ASN A 1 89 ? -17.791 -9.550 21.341 1.00 91.25 89 ASN A O 1
ATOM 719 N N . ARG A 1 90 ? -19.963 -9.266 21.818 1.00 90.81 90 ARG A N 1
ATOM 720 C CA . ARG A 1 90 ? -20.438 -10.138 20.741 1.00 90.81 90 ARG A CA 1
ATOM 721 C C . ARG A 1 90 ? -20.133 -9.557 19.361 1.00 90.81 90 ARG A C 1
ATOM 723 O O . ARG A 1 90 ? -19.756 -10.303 18.457 1.00 90.81 90 ARG A O 1
ATOM 730 N N . GLU A 1 91 ? -20.285 -8.248 19.184 1.00 90.50 91 GLU A N 1
ATOM 731 C CA . GLU A 1 91 ? -19.892 -7.563 17.951 1.00 90.50 91 GLU A CA 1
ATOM 732 C C . GLU A 1 91 ? -18.377 -7.625 17.732 1.00 90.50 91 GLU A C 1
ATOM 734 O O . GLU A 1 91 ? -17.934 -7.963 16.631 1.00 90.50 91 GLU A O 1
ATOM 739 N N . GLU A 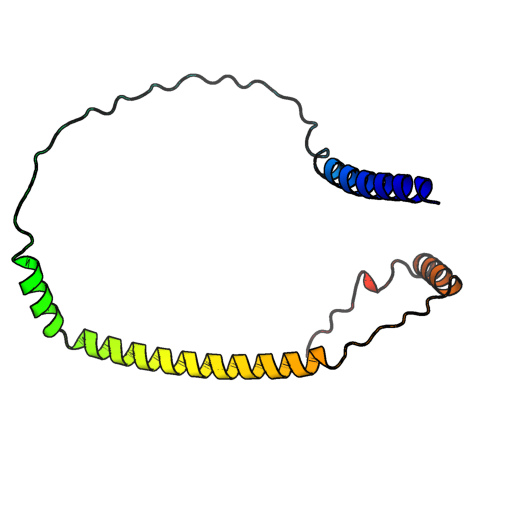1 92 ? -17.577 -7.389 18.773 1.00 90.25 92 GLU A N 1
ATOM 740 C CA . GLU A 1 92 ? -16.116 -7.473 18.715 1.00 90.25 92 GLU A CA 1
ATOM 741 C C . GLU A 1 92 ? -15.649 -8.861 18.260 1.00 90.25 92 GLU A C 1
ATOM 743 O O . GLU A 1 92 ? -14.827 -8.967 17.350 1.00 90.25 92 GLU A O 1
ATOM 748 N N . GLU A 1 93 ? -16.219 -9.938 18.807 1.00 90.19 93 GLU A N 1
ATOM 749 C CA . GLU A 1 93 ? -15.895 -11.304 18.385 1.00 90.19 93 GLU A CA 1
ATOM 750 C C . GLU A 1 93 ? -16.215 -11.557 16.906 1.00 90.19 93 GLU A C 1
ATOM 752 O O . GLU A 1 93 ? -15.445 -12.217 16.200 1.00 90.19 93 GLU A O 1
ATOM 757 N N . LEU A 1 94 ? -17.342 -11.035 16.413 1.00 89.38 94 LEU A N 1
ATOM 758 C CA . LEU A 1 94 ? -17.717 -11.148 15.002 1.00 89.38 94 LEU A CA 1
ATOM 759 C C . LEU A 1 94 ? -16.761 -10.357 14.106 1.00 89.38 94 LEU A C 1
ATOM 761 O O . LEU A 1 94 ? -16.377 -10.839 13.038 1.00 89.38 94 LEU A O 1
ATOM 765 N N . HIS A 1 95 ? -16.363 -9.158 14.529 1.00 88.81 95 HIS A N 1
ATOM 766 C CA . HIS A 1 95 ? -15.391 -8.339 13.814 1.00 88.81 95 HIS A CA 1
ATOM 767 C C . HIS A 1 95 ? -14.002 -8.979 13.808 1.00 88.81 95 HIS A C 1
ATOM 769 O O . HIS A 1 95 ? -13.369 -9.041 12.754 1.00 88.81 95 HIS A O 1
ATOM 775 N N . ARG A 1 96 ? -13.564 -9.542 14.934 1.00 89.00 96 ARG A N 1
ATOM 776 C CA . ARG A 1 96 ? -12.295 -10.263 15.052 1.00 89.00 96 ARG A CA 1
ATOM 777 C C . ARG A 1 96 ? -12.246 -11.473 14.122 1.00 89.00 96 ARG A C 1
ATOM 779 O O . ARG A 1 96 ? -11.277 -11.614 13.384 1.00 89.00 96 ARG A O 1
ATOM 786 N N . LYS A 1 97 ? -13.309 -12.284 14.081 1.00 86.50 97 LYS A N 1
ATOM 787 C CA . LYS A 1 97 ? -13.415 -13.425 13.152 1.00 86.50 97 LYS A CA 1
ATOM 788 C C . LYS A 1 97 ? -13.358 -12.985 11.688 1.00 86.50 97 LYS A C 1
ATOM 790 O O . LYS A 1 97 ? -12.687 -13.622 10.888 1.00 86.50 97 LYS A O 1
ATOM 795 N N . LYS A 1 98 ? -14.017 -11.876 11.326 1.00 82.38 98 LYS A N 1
ATOM 796 C CA . LYS A 1 98 ? -13.940 -11.320 9.961 1.00 82.38 98 LYS A CA 1
ATOM 797 C C . LYS A 1 98 ? -12.521 -10.879 9.601 1.00 82.38 98 LYS A C 1
ATOM 799 O O . LYS A 1 98 ? -12.078 -11.144 8.492 1.00 82.38 98 LYS A O 1
ATOM 804 N N . ILE A 1 99 ? -11.816 -10.221 10.521 1.00 81.25 99 ILE A N 1
ATOM 805 C CA . ILE A 1 99 ? -10.428 -9.787 10.310 1.00 81.25 99 ILE A CA 1
ATOM 806 C C . ILE A 1 99 ? -9.497 -10.996 10.166 1.00 81.25 99 ILE A C 1
ATOM 808 O O . ILE A 1 99 ? -8.617 -10.982 9.316 1.00 81.25 99 ILE A O 1
ATOM 812 N N . GLU A 1 100 ? -9.703 -12.048 10.956 1.00 79.25 100 GLU A N 1
ATOM 813 C CA . GLU A 1 100 ? -8.910 -13.278 10.884 1.00 79.25 100 GLU A CA 1
ATOM 814 C C . GLU A 1 100 ? -9.066 -13.992 9.535 1.00 79.25 100 GLU A C 1
ATOM 816 O O . GLU A 1 100 ? -8.061 -14.379 8.942 1.00 79.25 100 GLU A O 1
ATOM 821 N N . VAL A 1 101 ? -10.294 -14.078 9.009 1.00 75.31 101 VAL A N 1
ATOM 822 C CA . VAL A 1 101 ? -10.573 -14.623 7.666 1.00 75.31 101 VAL A CA 1
ATOM 823 C C . VAL A 1 101 ? -9.930 -13.768 6.571 1.00 75.31 101 VAL A C 1
ATOM 825 O O . VAL A 1 101 ? -9.265 -14.293 5.688 1.00 75.31 101 VAL A O 1
ATOM 828 N N . ILE A 1 102 ? -10.056 -12.439 6.652 1.00 71.75 102 ILE A N 1
ATOM 829 C CA . ILE A 1 102 ? -9.429 -11.532 5.677 1.00 71.75 102 ILE A CA 1
ATOM 830 C C . ILE A 1 102 ? -7.902 -11.652 5.722 1.00 71.75 102 ILE A C 1
ATOM 832 O O . ILE A 1 102 ? -7.256 -11.668 4.683 1.00 71.75 102 ILE A O 1
ATOM 836 N N . ASN A 1 103 ? -7.309 -11.745 6.912 1.00 65.69 103 ASN A N 1
ATOM 837 C CA . ASN A 1 103 ? -5.864 -11.886 7.044 1.00 65.69 103 ASN A CA 1
ATOM 838 C C . ASN A 1 103 ? -5.390 -13.238 6.499 1.00 65.69 103 ASN A C 1
ATOM 840 O O . ASN A 1 103 ? -4.412 -13.271 5.765 1.00 65.69 103 ASN A O 1
ATOM 844 N N . THR A 1 104 ? -6.083 -14.339 6.791 1.00 64.12 104 THR A N 1
ATOM 845 C CA . THR A 1 104 ? -5.719 -15.650 6.220 1.00 64.12 104 THR A CA 1
ATOM 846 C C . THR A 1 104 ? -5.809 -15.656 4.692 1.00 64.12 104 THR A C 1
ATOM 848 O O . THR A 1 104 ? -4.881 -16.122 4.045 1.00 64.12 104 THR A O 1
ATOM 851 N N . GLU A 1 105 ? -6.830 -15.029 4.101 1.00 59.72 105 GLU A N 1
ATOM 852 C CA . GLU A 1 105 ? -6.934 -14.887 2.639 1.00 59.72 105 GLU A CA 1
ATOM 853 C C . GLU A 1 105 ? -5.857 -13.969 2.023 1.00 59.72 105 GLU A C 1
ATOM 855 O O . GLU A 1 105 ? -5.474 -14.161 0.872 1.00 59.72 105 GLU A O 1
ATOM 860 N N . VAL A 1 106 ? -5.365 -12.965 2.757 1.00 59.47 106 VAL A N 1
ATOM 861 C CA . VAL A 1 106 ? -4.390 -11.979 2.248 1.00 59.47 106 VAL A CA 1
ATOM 862 C C . VAL A 1 106 ? -2.935 -12.430 2.429 1.00 59.47 106 VAL A C 1
ATOM 864 O O . VAL A 1 106 ? -2.081 -12.023 1.643 1.00 59.47 106 VAL A O 1
ATOM 867 N N . TYR A 1 107 ? -2.631 -13.254 3.437 1.00 56.31 107 TYR A N 1
ATOM 868 C CA . TYR A 1 107 ? -1.259 -13.688 3.739 1.00 56.31 107 TYR A CA 1
ATOM 869 C C . TYR A 1 107 ? -0.842 -15.007 3.066 1.00 56.31 107 TYR A C 1
ATOM 871 O O . TYR A 1 107 ? 0.355 -15.282 3.016 1.00 56.31 107 TYR A O 1
ATOM 879 N N . ASP A 1 108 ? -1.769 -15.790 2.502 1.00 56.19 108 ASP A N 1
ATOM 880 C CA . ASP A 1 108 ? -1.423 -17.027 1.773 1.00 56.19 108 ASP A CA 1
ATOM 881 C C . ASP A 1 108 ? -0.881 -16.772 0.350 1.00 56.19 108 ASP A C 1
ATOM 883 O O . ASP A 1 108 ? -0.294 -17.658 -0.272 1.00 56.19 108 ASP A O 1
ATOM 887 N N . GLU A 1 109 ? -0.995 -15.543 -0.154 1.00 59.34 109 GLU A N 1
ATOM 888 C CA . GLU A 1 109 ? -0.428 -15.112 -1.431 1.00 59.34 109 GLU A CA 1
ATOM 889 C C . GLU A 1 109 ? 0.709 -14.099 -1.210 1.00 59.34 109 GLU A C 1
ATOM 891 O O . GLU A 1 109 ? 0.649 -12.943 -1.634 1.00 59.34 109 GLU A O 1
ATOM 896 N N . GLU A 1 110 ? 1.819 -14.537 -0.605 1.00 61.16 110 GLU A N 1
ATOM 897 C CA . GLU A 1 110 ? 3.119 -13.912 -0.882 1.00 61.16 110 GLU A CA 1
ATOM 898 C C . GLU A 1 110 ? 3.494 -14.211 -2.341 1.00 61.16 110 GLU A C 1
ATOM 900 O O . GLU A 1 110 ? 4.358 -15.036 -2.644 1.00 61.16 110 GLU A O 1
ATOM 905 N N . VAL A 1 111 ? 2.809 -13.556 -3.282 1.00 63.34 111 VAL A N 1
ATOM 906 C CA . VAL A 1 111 ? 3.214 -13.540 -4.683 1.00 63.34 111 VAL A CA 1
ATOM 907 C C . VAL A 1 111 ? 4.534 -12.789 -4.717 1.00 63.34 111 VAL A C 1
ATOM 909 O O . VAL A 1 111 ? 4.579 -11.560 -4.789 1.00 63.34 111 VAL A O 1
ATOM 912 N N . GLN A 1 112 ? 5.628 -13.539 -4.624 1.00 62.91 112 GLN A N 1
ATOM 913 C CA . GLN A 1 112 ? 6.947 -13.065 -4.992 1.00 62.91 112 GLN A CA 1
ATOM 914 C C . GLN A 1 112 ? 6.858 -12.699 -6.471 1.00 62.91 112 GLN A C 1
ATOM 916 O O . GLN A 1 112 ? 6.922 -13.548 -7.358 1.00 62.91 112 GLN A O 1
ATOM 921 N N . LEU A 1 113 ? 6.576 -11.424 -6.734 1.00 63.06 113 LEU A N 1
ATOM 922 C CA . LEU A 1 113 ? 6.546 -10.876 -8.076 1.00 63.06 113 LEU A CA 1
ATOM 923 C C . LEU A 1 113 ? 7.992 -10.832 -8.571 1.00 63.06 113 LEU A C 1
ATOM 925 O O . LEU A 1 113 ? 8.683 -9.824 -8.426 1.00 63.06 113 LEU A O 1
ATOM 929 N N . ASP A 1 114 ? 8.449 -11.950 -9.129 1.00 71.06 114 ASP A N 1
ATOM 930 C CA . ASP A 1 114 ? 9.711 -12.027 -9.851 1.00 71.06 114 ASP A CA 1
ATOM 931 C C . ASP A 1 114 ? 9.564 -11.241 -11.154 1.00 71.06 114 ASP A C 1
ATOM 933 O O . ASP A 1 114 ? 9.091 -11.718 -12.189 1.00 71.06 114 ASP A O 1
ATOM 937 N N . PHE A 1 115 ? 9.932 -9.967 -11.086 1.00 73.56 115 PHE A N 1
ATOM 938 C CA . PHE A 1 115 ? 9.997 -9.104 -12.248 1.00 73.56 115 PHE A CA 1
ATOM 939 C C . PHE A 1 115 ? 11.323 -9.348 -12.986 1.00 73.56 115 PHE A C 1
ATOM 941 O O . PHE A 1 115 ? 12.312 -8.662 -12.728 1.00 73.56 115 PHE A O 1
ATOM 948 N N . ASP A 1 116 ? 11.346 -10.288 -13.938 1.00 82.12 116 ASP A N 1
ATOM 949 C CA . ASP A 1 116 ? 12.442 -10.410 -14.920 1.00 82.12 116 ASP A CA 1
ATOM 950 C C . ASP A 1 116 ? 12.369 -9.254 -15.937 1.00 82.12 116 ASP A C 1
ATOM 952 O O . ASP A 1 116 ? 11.947 -9.410 -17.086 1.00 82.12 116 ASP A O 1
ATOM 956 N N . LEU A 1 117 ? 12.712 -8.044 -15.487 1.00 84.81 117 LEU A N 1
ATOM 957 C CA . LEU A 1 117 ? 12.777 -6.857 -16.336 1.00 84.81 117 LEU A CA 1
ATOM 958 C C . LEU A 1 117 ? 14.099 -6.840 -17.097 1.00 84.81 117 LEU A C 1
ATOM 960 O O . LEU A 1 117 ? 15.167 -6.611 -16.525 1.00 84.81 117 LEU A O 1
ATOM 964 N N . LYS A 1 118 ? 14.033 -7.000 -18.420 1.00 92.81 118 LYS A N 1
ATOM 965 C CA . LYS A 1 118 ? 15.213 -6.866 -19.278 1.00 92.81 118 LYS A CA 1
ATOM 966 C C . LYS A 1 118 ? 15.449 -5.395 -19.590 1.00 92.81 118 LYS A C 1
ATOM 968 O O . LYS A 1 118 ? 14.520 -4.594 -19.661 1.00 92.81 118 LYS A O 1
ATOM 973 N N . GLN A 1 119 ? 16.699 -5.029 -19.872 1.00 92.06 119 GLN A N 1
ATOM 974 C CA . GLN A 1 119 ? 17.063 -3.648 -20.219 1.00 92.06 119 GLN A CA 1
ATOM 975 C C . GLN A 1 119 ? 16.213 -3.086 -21.373 1.00 92.06 119 GLN A C 1
ATOM 977 O O . GLN A 1 119 ? 15.810 -1.923 -21.341 1.00 92.06 119 GLN A O 1
ATOM 982 N N . LYS A 1 120 ? 15.878 -3.928 -22.360 1.00 94.75 120 LYS A N 1
ATOM 983 C CA . LYS A 1 120 ? 14.985 -3.565 -23.471 1.00 94.75 120 LYS A CA 1
ATOM 984 C C . LYS A 1 120 ? 13.585 -3.136 -23.011 1.00 94.75 120 LYS A C 1
ATOM 986 O O . LYS A 1 120 ? 12.996 -2.262 -23.634 1.00 94.75 120 LYS A O 1
ATOM 991 N N . ASP A 1 121 ? 13.065 -3.708 -21.928 1.00 92.19 121 ASP A N 1
ATOM 992 C CA . ASP A 1 121 ? 11.704 -3.453 -21.452 1.00 92.19 121 ASP A CA 1
ATOM 993 C C . ASP A 1 121 ? 11.633 -2.092 -20.754 1.00 92.19 121 ASP A C 1
ATOM 995 O O . ASP A 1 121 ? 10.667 -1.351 -20.926 1.00 92.19 121 ASP A O 1
ATOM 999 N N . ILE A 1 122 ? 12.712 -1.707 -20.065 1.00 91.19 122 ILE A N 1
ATOM 1000 C CA . ILE A 1 122 ? 12.877 -0.365 -19.494 1.00 91.19 122 ILE A CA 1
ATOM 1001 C C . ILE A 1 122 ? 12.934 0.679 -20.612 1.00 91.19 122 ILE A C 1
ATOM 1003 O O . ILE A 1 122 ? 12.207 1.670 -20.570 1.00 91.19 122 ILE A O 1
ATOM 1007 N N . VAL A 1 123 ? 13.765 0.446 -21.634 1.00 94.56 123 VAL A N 1
ATOM 1008 C CA . VAL A 1 123 ? 13.894 1.361 -22.780 1.00 94.56 123 VAL A CA 1
ATOM 1009 C C . VAL A 1 123 ? 12.560 1.504 -23.510 1.00 94.56 123 VAL A C 1
ATOM 1011 O O . VAL A 1 123 ? 12.127 2.622 -23.781 1.00 94.56 123 VAL A O 1
ATOM 1014 N N . ASN A 1 124 ? 11.861 0.396 -23.754 1.00 94.19 124 ASN A N 1
ATOM 1015 C CA . ASN A 1 124 ? 10.532 0.421 -24.357 1.00 94.19 124 ASN A CA 1
ATOM 1016 C C . ASN A 1 124 ? 9.524 1.176 -23.485 1.00 94.19 124 ASN A C 1
ATOM 1018 O O . ASN A 1 124 ? 8.748 1.961 -24.017 1.00 94.19 124 ASN A O 1
ATOM 1022 N N . GLY A 1 125 ? 9.559 1.006 -22.161 1.00 92.06 125 GLY A N 1
ATOM 1023 C CA . GLY A 1 125 ? 8.712 1.760 -21.236 1.00 92.06 125 GLY A CA 1
ATOM 1024 C C . GLY A 1 125 ? 8.944 3.271 -21.316 1.00 92.06 125 GLY A C 1
ATOM 1025 O O . GLY A 1 125 ? 7.982 4.039 -21.332 1.00 92.06 125 GLY A O 1
ATOM 1026 N N . ILE A 1 126 ? 10.205 3.696 -21.441 1.00 91.94 126 ILE A N 1
ATOM 1027 C CA . ILE A 1 126 ? 10.567 5.108 -21.633 1.00 91.94 126 ILE A CA 1
ATOM 1028 C C . ILE A 1 126 ? 10.031 5.615 -22.976 1.00 91.94 126 ILE A C 1
ATOM 1030 O O . ILE A 1 126 ? 9.333 6.627 -23.003 1.00 91.94 126 ILE A O 1
ATOM 1034 N N . ILE A 1 127 ? 10.279 4.895 -24.074 1.00 95.00 127 ILE A N 1
ATOM 1035 C CA . ILE A 1 127 ? 9.790 5.280 -25.409 1.00 95.00 127 ILE A CA 1
ATOM 1036 C C . ILE A 1 127 ? 8.262 5.368 -25.419 1.00 95.00 127 ILE A C 1
ATOM 1038 O O . ILE A 1 127 ? 7.698 6.348 -25.898 1.00 95.00 127 ILE A O 1
ATOM 1042 N N . MET A 1 128 ? 7.575 4.377 -24.849 1.00 93.25 128 MET A N 1
ATOM 1043 C CA . MET A 1 128 ? 6.118 4.386 -24.739 1.00 93.25 128 MET A CA 1
ATOM 1044 C C . MET A 1 128 ? 5.622 5.577 -23.921 1.00 93.25 128 MET A C 1
ATOM 1046 O O . MET A 1 128 ? 4.585 6.136 -24.264 1.00 93.25 128 MET A O 1
ATOM 1050 N N . SER A 1 129 ? 6.352 5.992 -22.881 1.00 93.25 129 SER A N 1
ATOM 1051 C CA . SER A 1 129 ? 5.982 7.168 -22.090 1.00 93.25 129 SER A CA 1
ATOM 1052 C C . SER A 1 129 ? 6.172 8.497 -22.828 1.00 93.25 129 SER A C 1
ATOM 1054 O O . SER A 1 129 ? 5.466 9.461 -22.543 1.00 93.25 129 SER A O 1
ATOM 1056 N N . GLU A 1 130 ? 7.077 8.537 -23.804 1.00 93.75 130 GLU A N 1
ATOM 1057 C CA . GLU A 1 130 ? 7.271 9.702 -24.669 1.00 93.75 130 GLU A CA 1
ATOM 1058 C C . GLU A 1 130 ? 6.193 9.758 -25.759 1.00 93.75 130 GLU A C 1
ATOM 1060 O O . GLU A 1 130 ? 5.560 10.788 -25.972 1.00 93.75 130 GLU A O 1
ATOM 1065 N N . VAL A 1 131 ? 5.927 8.625 -26.417 1.00 95.31 131 VAL A N 1
ATOM 1066 C CA . VAL A 1 131 ? 4.981 8.544 -27.542 1.00 95.31 131 VAL A CA 1
ATOM 1067 C C . VAL A 1 131 ? 3.527 8.639 -27.077 1.00 95.31 131 VAL A C 1
ATOM 1069 O O . VAL A 1 131 ? 2.717 9.322 -27.698 1.00 95.31 131 VAL A O 1
ATOM 1072 N N . LEU A 1 132 ? 3.174 7.931 -26.002 1.00 92.12 132 LEU A N 1
ATOM 1073 C CA . LEU A 1 132 ? 1.795 7.821 -25.509 1.00 92.12 132 LEU A CA 1
ATOM 1074 C C . LEU A 1 132 ? 1.503 8.785 -24.350 1.00 92.12 132 LEU A C 1
ATOM 1076 O O . LEU A 1 132 ? 0.355 8.897 -23.914 1.00 92.12 132 LEU A O 1
ATOM 1080 N N . GLY A 1 133 ? 2.528 9.472 -23.841 1.00 90.06 133 GLY A N 1
ATOM 1081 C CA . GLY A 1 133 ? 2.450 10.292 -22.639 1.00 90.06 133 GLY A CA 1
ATOM 1082 C C . GLY A 1 133 ? 2.682 9.501 -21.340 1.00 90.06 133 GLY A C 1
ATOM 1083 O O . GLY A 1 133 ? 3.019 8.316 -21.356 1.00 90.06 133 GLY A O 1
ATOM 1084 N N . PRO A 1 134 ? 2.518 10.148 -20.171 1.00 88.88 134 PRO A N 1
ATOM 1085 C CA . PRO A 1 134 ? 2.932 9.593 -18.885 1.00 88.88 134 PRO A CA 1
ATOM 1086 C C . PRO A 1 134 ? 2.288 8.226 -18.591 1.00 88.88 134 PRO A C 1
ATOM 1088 O O . PRO A 1 134 ? 1.112 8.020 -18.903 1.00 88.88 134 PRO A O 1
ATOM 1091 N N . PRO A 1 135 ? 3.010 7.306 -17.919 1.00 87.25 135 PRO A N 1
ATOM 1092 C CA . PRO A 1 135 ? 2.534 5.946 -17.699 1.00 87.25 135 PRO A CA 1
ATOM 1093 C C . PRO A 1 135 ? 1.212 5.938 -16.928 1.00 87.25 135 PRO A C 1
ATOM 1095 O O . PRO A 1 135 ? 1.030 6.682 -15.957 1.00 87.25 135 PRO A O 1
ATOM 1098 N N . ARG A 1 136 ? 0.30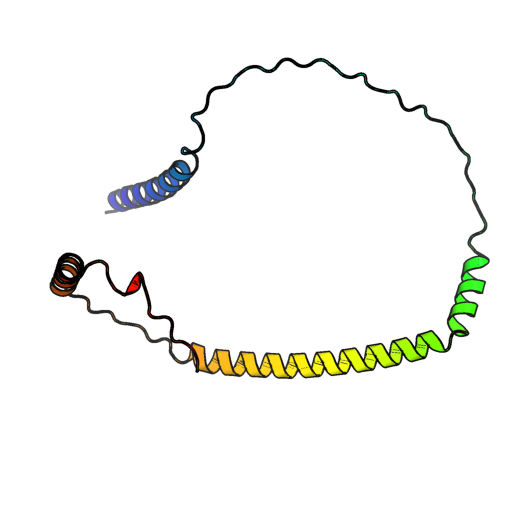5 5.035 -17.320 1.00 84.00 136 ARG A N 1
ATOM 1099 C CA . ARG A 1 136 ? -1.049 4.908 -16.748 1.00 84.00 136 ARG A CA 1
ATOM 1100 C C . ARG A 1 136 ? -1.052 4.689 -15.230 1.00 84.00 136 ARG A C 1
ATOM 1102 O O . ARG A 1 136 ? -2.019 5.061 -14.575 1.00 84.00 136 ARG A O 1
ATOM 1109 N N . ALA A 1 137 ? 0.045 4.186 -14.660 1.00 84.06 137 ALA A N 1
ATOM 1110 C CA . ALA A 1 137 ? 0.252 4.088 -13.215 1.00 84.06 137 ALA A CA 1
ATOM 1111 C C . ALA A 1 137 ? 0.089 5.435 -12.474 1.00 84.06 137 ALA A C 1
ATOM 1113 O O . ALA A 1 137 ? -0.318 5.444 -11.318 1.00 84.06 137 ALA A O 1
ATOM 1114 N N . ARG A 1 138 ? 0.338 6.583 -13.128 1.00 86.75 138 ARG A N 1
ATOM 1115 C CA . ARG A 1 138 ? 0.130 7.917 -12.526 1.00 86.75 138 ARG A CA 1
ATOM 1116 C C . ARG A 1 138 ? -1.342 8.332 -12.440 1.00 86.75 138 ARG A C 1
ATOM 1118 O O . ARG A 1 138 ? -1.662 9.242 -11.682 1.00 86.75 138 ARG A O 1
ATOM 1125 N N . LYS A 1 139 ? -2.221 7.722 -13.240 1.00 87.06 139 LYS A N 1
ATOM 1126 C CA . LYS A 1 139 ? -3.666 7.999 -13.282 1.00 87.06 139 LYS A CA 1
ATOM 1127 C C . LYS A 1 139 ? -4.440 6.679 -13.426 1.00 87.06 139 LYS A C 1
ATOM 1129 O O . LYS A 1 139 ? -4.936 6.374 -14.516 1.00 87.06 139 LYS A O 1
ATOM 1134 N N . PRO A 1 140 ? -4.512 5.871 -12.354 1.00 87.81 140 PRO A N 1
ATOM 1135 C CA . PRO A 1 140 ? -5.266 4.625 -12.370 1.00 87.81 140 PRO A CA 1
ATOM 1136 C C . PRO A 1 140 ? -6.755 4.896 -12.620 1.00 87.81 140 PRO A C 1
ATOM 1138 O O . PRO A 1 140 ? -7.288 5.947 -12.266 1.00 87.81 140 PRO A O 1
ATOM 1141 N N . TYR A 1 141 ? -7.437 3.947 -13.261 1.00 87.06 141 TYR A N 1
ATOM 1142 C CA . TYR A 1 141 ? -8.871 4.074 -13.503 1.00 87.06 141 TYR A CA 1
ATOM 1143 C C . TYR A 1 141 ? -9.623 3.853 -12.196 1.00 87.06 141 TYR A C 1
ATOM 1145 O O . TYR A 1 141 ? -9.529 2.783 -11.595 1.00 87.06 141 TYR A O 1
ATOM 1153 N N . ASN A 1 142 ? -10.423 4.836 -11.794 1.00 86.50 142 ASN A N 1
ATOM 1154 C CA . ASN A 1 142 ? -11.371 4.655 -10.707 1.00 86.50 142 ASN A CA 1
ATOM 1155 C C . ASN A 1 142 ? -12.479 3.720 -11.200 1.00 86.50 142 ASN A C 1
ATOM 1157 O O . ASN A 1 142 ? -13.352 4.135 -11.966 1.00 86.50 142 ASN A O 1
ATOM 1161 N N . ARG A 1 143 ? -12.450 2.447 -10.783 1.00 82.69 143 ARG A N 1
ATOM 1162 C CA . ARG A 1 143 ? -13.616 1.571 -10.940 1.00 82.69 143 ARG A CA 1
ATOM 1163 C C . ARG A 1 143 ? -14.739 2.173 -10.102 1.00 82.69 143 ARG A C 1
ATOM 1165 O O . ARG A 1 143 ? -14.674 2.146 -8.875 1.00 82.69 143 ARG A O 1
ATOM 1172 N N . ARG A 1 144 ? -15.763 2.728 -10.756 1.00 77.56 144 ARG A N 1
ATOM 1173 C CA . ARG A 1 144 ? -17.038 2.977 -10.081 1.00 77.56 144 ARG A CA 1
ATOM 1174 C C . ARG A 1 144 ? -17.577 1.607 -9.685 1.00 77.56 144 ARG A C 1
ATOM 1176 O O . ARG A 1 144 ? -17.842 0.790 -10.560 1.00 77.56 144 ARG A O 1
ATOM 1183 N N . ARG A 1 145 ? -17.641 1.338 -8.380 1.00 74.56 145 ARG A N 1
ATOM 1184 C CA . ARG A 1 145 ? -18.380 0.188 -7.859 1.00 74.56 145 ARG A CA 1
ATOM 1185 C C . ARG A 1 145 ? -19.854 0.455 -8.174 1.00 74.56 145 ARG A C 1
ATOM 1187 O O . ARG A 1 145 ? -20.397 1.439 -7.679 1.00 74.56 145 ARG A O 1
ATOM 1194 N N . THR A 1 146 ? -20.411 -0.324 -9.092 1.00 63.00 146 THR A N 1
ATOM 1195 C CA . THR A 1 146 ? -21.855 -0.449 -9.331 1.00 63.00 146 THR A CA 1
ATOM 1196 C C . THR A 1 146 ? -22.429 -1.474 -8.379 1.00 63.00 146 THR A C 1
ATOM 1198 O O . THR A 1 146 ? -21.737 -2.505 -8.204 1.00 63.00 146 THR A O 1
#

pLDDT: mean 71.16, std 17.75, range [37.25, 95.31]

Secondary structure (DSSP, 8-state):
-HHHHHHHHHHHHHHHHHHHHHTTSSS---PPPP---PPPPP--------------HHHHHHHHHHHHHT-HHHHHHHHHHHHHHHHHHHHHHHHHHHHHHHHHHHHS----------HHHHHHHHHHHHHS-S-GGGS-------

Foldseek 3Di:
DVVVVVVVVCVVVVVVVVVVVVVPPPPDDDDDDDDDDDDDDDDDDDDDDDDDDDDDPPVVVVVVVVVVVPDPVVVVVVVVVVVVVVVVVVVVVVVVVVVVVVCVVVPVPPPPPPPPDDPVNVVVQVVCCVVVNHDCVVPPDDPPDD